Protein AF-A0A376KJ12-F1 (afdb_monomer_lite)

Radius of gyration: 13.34 Å; chains: 1; bounding box: 43×26×29 Å

Structure (mmCIF, N/CA/C/O backbone):
data_AF-A0A376KJ12-F1
#
_entry.id   AF-A0A376KJ12-F1
#
loop_
_atom_site.group_PDB
_atom_site.id
_atom_site.type_symbol
_atom_site.label_atom_id
_atom_site.label_alt_id
_atom_site.label_comp_id
_atom_site.label_asym_id
_atom_site.label_entity_id
_atom_site.label_seq_id
_atom_site.pdbx_PDB_ins_code
_atom_site.Cartn_x
_atom_site.Cartn_y
_atom_site.Cartn_z
_atom_site.occupancy
_atom_site.B_iso_or_equiv
_atom_site.auth_seq_id
_atom_site.auth_comp_id
_atom_site.auth_asym_id
_atom_site.auth_atom_id
_atom_site.pdbx_PDB_model_num
ATOM 1 N N . MET A 1 1 ? -20.817 -9.185 6.768 1.00 53.47 1 MET A N 1
ATOM 2 C CA . MET A 1 1 ? -20.097 -8.482 5.692 1.00 53.47 1 MET A CA 1
ATOM 3 C C . MET A 1 1 ? -18.653 -8.884 5.843 1.00 53.47 1 MET A C 1
ATOM 5 O O . MET A 1 1 ? -18.103 -8.634 6.912 1.00 53.47 1 MET A O 1
ATOM 9 N N . ASP A 1 2 ? -18.091 -9.571 4.854 1.00 60.06 2 ASP A N 1
ATOM 10 C CA . ASP A 1 2 ? -16.653 -9.832 4.849 1.00 60.06 2 ASP A CA 1
ATOM 11 C C . ASP A 1 2 ? -15.914 -8.490 4.750 1.00 60.06 2 ASP A C 1
ATOM 13 O O . ASP A 1 2 ? -16.431 -7.569 4.108 1.00 60.06 2 ASP A O 1
ATOM 17 N N . PRO A 1 3 ? -14.764 -8.317 5.420 1.00 65.12 3 PRO A N 1
ATOM 18 C CA . PRO A 1 3 ? -14.038 -7.062 5.343 1.00 65.12 3 PRO A CA 1
ATOM 19 C C . PRO A 1 3 ? -13.570 -6.844 3.905 1.00 65.12 3 PRO A C 1
ATOM 21 O O . PRO A 1 3 ? -13.124 -7.775 3.237 1.00 65.12 3 PRO A O 1
ATOM 24 N N . VAL A 1 4 ? -13.683 -5.612 3.428 1.00 67.62 4 VAL A N 1
ATOM 25 C CA . VAL A 1 4 ? -13.293 -5.232 2.074 1.00 67.62 4 VAL A CA 1
ATOM 26 C C . VAL A 1 4 ? -12.317 -4.072 2.165 1.00 67.62 4 VAL A C 1
ATOM 28 O O . VAL A 1 4 ? -12.557 -3.123 2.911 1.00 67.62 4 VAL A O 1
ATOM 31 N N . PHE A 1 5 ? -11.231 -4.147 1.403 1.00 74.25 5 PHE A N 1
ATOM 32 C CA . PHE A 1 5 ? -10.210 -3.107 1.346 1.00 74.25 5 PHE A CA 1
ATOM 33 C C . PHE A 1 5 ? -10.325 -2.297 0.055 1.00 74.25 5 PHE A C 1
ATOM 35 O O . PHE A 1 5 ? -10.571 -2.853 -1.019 1.00 74.25 5 PHE A O 1
ATOM 42 N N . SER A 1 6 ? -10.138 -0.982 0.178 1.00 76.31 6 SER A N 1
ATOM 43 C CA . SER A 1 6 ? -10.021 -0.062 -0.955 1.00 76.31 6 SER A CA 1
ATOM 44 C C . SER A 1 6 ? -8.564 0.038 -1.390 1.00 76.31 6 SER A C 1
ATOM 46 O O . SER A 1 6 ? -7.673 0.118 -0.547 1.00 76.31 6 SER A O 1
ATOM 48 N N . ILE A 1 7 ? -8.330 0.098 -2.698 1.00 78.25 7 ILE A N 1
ATOM 49 C CA . ILE A 1 7 ? -7.001 0.334 -3.289 1.00 78.25 7 ILE A CA 1
ATOM 50 C C . ILE A 1 7 ? -6.776 1.796 -3.705 1.00 78.25 7 ILE A C 1
ATOM 52 O O . ILE A 1 7 ? -5.773 2.120 -4.329 1.00 78.25 7 ILE A O 1
ATOM 56 N N . GLY A 1 8 ? -7.721 2.686 -3.391 1.00 73.94 8 GLY A N 1
ATOM 57 C CA . GLY A 1 8 ? -7.573 4.128 -3.620 1.00 73.94 8 GLY A CA 1
ATOM 58 C C . GLY A 1 8 ? -7.775 4.606 -5.058 1.00 73.94 8 GLY A C 1
ATOM 59 O O . GLY A 1 8 ? -7.596 5.788 -5.334 1.00 73.94 8 GLY A O 1
ATOM 60 N N . ILE A 1 9 ? -8.209 3.731 -5.968 1.00 76.56 9 ILE A N 1
ATOM 61 C CA . ILE A 1 9 ? -8.538 4.105 -7.349 1.00 76.56 9 ILE A CA 1
ATOM 62 C C . ILE A 1 9 ? -10.028 4.446 -7.439 1.00 76.56 9 ILE A C 1
ATOM 64 O O . ILE A 1 9 ? -10.881 3.561 -7.489 1.00 76.56 9 ILE A O 1
ATOM 68 N N . SER A 1 10 ? -10.351 5.740 -7.471 1.00 66.12 10 SER A N 1
ATOM 69 C CA . SER A 1 10 ? -11.736 6.234 -7.527 1.00 66.12 10 SER A CA 1
ATOM 70 C C . SER A 1 10 ? -12.429 6.014 -8.877 1.00 66.12 10 SER A C 1
ATOM 72 O O . SER A 1 10 ? -13.654 5.997 -8.932 1.00 66.12 10 SER A O 1
ATOM 74 N N . SER A 1 11 ? -11.662 5.841 -9.959 1.00 65.12 11 SER A N 1
ATOM 75 C CA . SER A 1 11 ? -12.170 5.602 -11.318 1.00 65.12 11 SER A CA 1
ATOM 76 C C . SER A 1 11 ? -12.428 4.128 -11.639 1.00 65.12 11 SER A C 1
ATOM 78 O O . SER A 1 11 ? -12.912 3.817 -12.729 1.00 65.12 11 SER A O 1
ATOM 80 N N . LEU A 1 12 ? -12.096 3.211 -10.726 1.00 66.19 12 LEU A N 1
ATOM 81 C CA . LEU A 1 12 ? -12.353 1.791 -10.920 1.00 66.19 12 LEU A CA 1
ATOM 82 C C . LEU A 1 12 ? -13.842 1.498 -10.700 1.00 66.19 12 LEU A C 1
ATOM 84 O O . LEU A 1 12 ? -14.458 2.047 -9.788 1.00 66.19 12 LEU A O 1
ATOM 88 N N . TRP A 1 13 ? -14.410 0.602 -11.512 1.00 59.81 13 TRP A N 1
ATOM 89 C CA . TRP A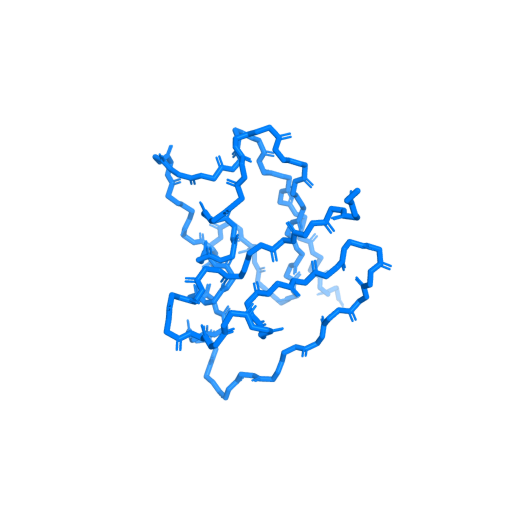 1 13 ? -15.769 0.102 -11.294 1.00 59.81 13 TRP A CA 1
ATOM 90 C C . TRP A 1 13 ? -15.915 -0.443 -9.868 1.00 59.81 13 TRP A C 1
ATOM 92 O O . TRP A 1 13 ? -14.993 -1.078 -9.346 1.00 59.81 13 TRP A O 1
ATOM 102 N N . ASP A 1 14 ? -17.084 -0.230 -9.254 1.00 61.00 14 ASP A N 1
ATOM 103 C CA . ASP A 1 14 ? -17.344 -0.611 -7.860 1.00 61.00 14 ASP A CA 1
ATOM 104 C C . ASP A 1 14 ? -17.114 -2.106 -7.577 1.00 61.00 14 ASP A C 1
ATOM 106 O O . ASP A 1 14 ? -16.849 -2.496 -6.448 1.00 61.00 14 ASP A O 1
ATOM 110 N N . GLU A 1 15 ? -17.141 -2.960 -8.591 1.00 58.16 15 GLU A N 1
ATOM 111 C CA . GLU A 1 15 ? -16.881 -4.397 -8.460 1.00 58.16 15 GLU A CA 1
ATOM 112 C C . GLU A 1 15 ? -15.383 -4.736 -8.391 1.00 58.16 15 GLU A C 1
ATOM 114 O O . GLU A 1 15 ? -15.003 -5.752 -7.8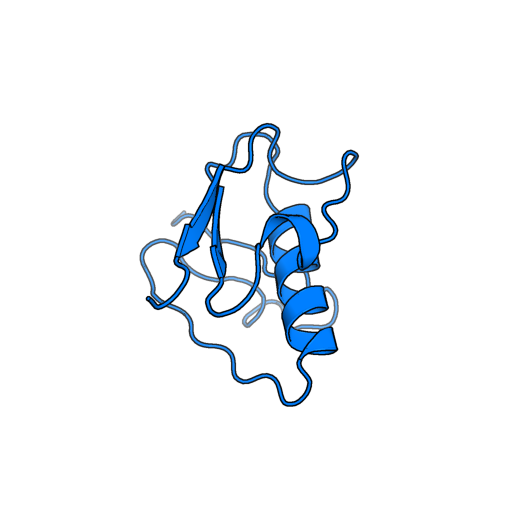19 1.00 58.16 15 GLU A O 1
ATOM 119 N N . LEU A 1 16 ? -14.518 -3.874 -8.935 1.00 62.91 16 LEU A N 1
ATOM 120 C CA . LEU A 1 16 ? -13.066 -4.075 -8.982 1.00 62.91 16 LEU A CA 1
ATOM 121 C C . LEU A 1 16 ? -12.325 -3.332 -7.862 1.00 62.91 16 LEU A C 1
ATOM 123 O O . LEU A 1 16 ? -11.186 -3.670 -7.549 1.00 62.91 16 LEU A O 1
ATOM 127 N N . ARG A 1 17 ? -12.943 -2.306 -7.264 1.00 61.03 17 ARG A N 1
ATOM 128 C CA . ARG A 1 17 ? -12.334 -1.492 -6.190 1.00 61.03 17 ARG A CA 1
ATOM 129 C C . ARG A 1 17 ? -12.310 -2.185 -4.825 1.00 61.03 17 ARG A C 1
ATOM 131 O O . ARG A 1 17 ? -11.706 -1.667 -3.889 1.00 61.03 17 ARG A O 1
ATOM 138 N N . HIS A 1 18 ? -13.035 -3.293 -4.704 1.00 66.44 18 HIS A N 1
A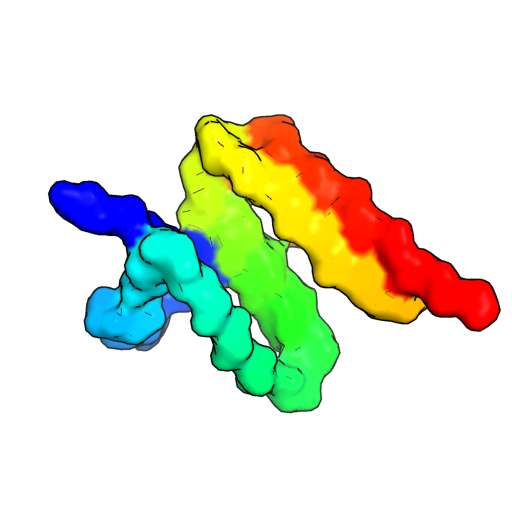TOM 139 C CA . HIS A 1 18 ? -13.345 -3.962 -3.452 1.00 66.44 18 HIS A CA 1
ATOM 140 C C . HIS A 1 18 ? -12.593 -5.289 -3.368 1.00 66.44 18 HIS A C 1
ATOM 142 O O . HIS A 1 18 ? -12.981 -6.280 -3.981 1.00 66.44 18 HIS A O 1
ATOM 148 N N . MET A 1 19 ? -11.517 -5.308 -2.583 1.00 72.00 19 MET A N 1
ATOM 149 C CA . MET A 1 19 ? -10.735 -6.517 -2.339 1.00 72.00 19 MET A CA 1
ATOM 150 C C . MET A 1 19 ? -11.238 -7.247 -1.092 1.00 72.00 19 MET A C 1
ATOM 152 O O . MET A 1 19 ? -11.015 -6.735 0.010 1.00 72.00 19 MET A O 1
ATOM 156 N N . PRO A 1 20 ? -11.900 -8.419 -1.202 1.00 71.88 20 PRO A N 1
ATOM 157 C CA . PRO A 1 20 ? -12.218 -9.236 -0.039 1.00 71.88 20 PRO A CA 1
ATOM 158 C C . PRO A 1 20 ? -10.978 -9.561 0.799 1.00 71.88 20 PRO A C 1
ATOM 160 O O . PRO A 1 20 ? -9.921 -9.956 0.293 1.00 71.88 20 PRO A O 1
ATOM 163 N N . ALA A 1 21 ? -11.134 -9.395 2.108 1.00 72.19 21 ALA A N 1
ATOM 164 C CA . ALA A 1 21 ? -10.125 -9.710 3.099 1.00 72.19 21 ALA A CA 1
ATOM 165 C C . ALA A 1 21 ? -9.801 -11.207 3.128 1.00 72.19 21 ALA A C 1
ATOM 167 O O . ALA A 1 21 ? -10.666 -12.056 2.928 1.00 72.19 21 ALA A O 1
ATOM 168 N N . GLY A 1 22 ? -8.537 -11.526 3.415 1.00 75.50 22 GLY A N 1
ATOM 169 C CA . GLY A 1 22 ? -8.035 -12.904 3.454 1.00 75.50 22 GLY A CA 1
ATOM 170 C C . GLY A 1 22 ? -7.550 -13.445 2.104 1.00 75.50 22 GLY A C 1
ATOM 171 O O . GLY A 1 22 ? -7.001 -14.543 2.065 1.00 75.50 22 GLY A O 1
ATOM 172 N N . GLY A 1 23 ? -7.707 -12.684 1.015 1.00 79.12 23 GLY A N 1
ATOM 173 C CA . GLY A 1 23 ? -7.145 -12.998 -0.300 1.00 79.12 23 GLY A CA 1
ATOM 174 C C . GLY A 1 23 ? -5.743 -12.421 -0.521 1.00 79.12 23 GLY A C 1
ATOM 175 O O . GLY A 1 23 ? -5.349 -11.441 0.110 1.00 79.12 23 GLY A O 1
ATOM 176 N N . VAL A 1 24 ? -5.000 -13.017 -1.458 1.00 83.00 24 VAL A N 1
ATOM 177 C CA . VAL A 1 24 ? -3.760 -12.444 -2.004 1.00 83.00 24 VAL A CA 1
ATOM 178 C C . VAL A 1 24 ? -4.079 -11.818 -3.352 1.00 83.00 24 VAL A C 1
ATOM 180 O O . VAL A 1 24 ? -4.690 -12.458 -4.206 1.00 83.00 24 VAL A O 1
ATOM 183 N N . TRP A 1 25 ? -3.631 -10.582 -3.543 1.00 83.81 25 TRP A N 1
ATOM 184 C CA . TRP A 1 25 ? -3.868 -9.809 -4.754 1.00 83.81 25 TRP A CA 1
ATOM 185 C C . TRP A 1 25 ? -2.542 -9.470 -5.412 1.00 83.81 25 TRP A C 1
ATOM 187 O O . TRP A 1 25 ? -1.596 -9.061 -4.739 1.00 83.81 25 TRP A O 1
ATOM 197 N N . TRP A 1 26 ? -2.474 -9.655 -6.728 1.00 86.00 26 TRP A N 1
ATOM 198 C CA . TRP A 1 26 ? -1.296 -9.337 -7.523 1.00 86.00 26 TRP A CA 1
ATOM 199 C C . TRP A 1 26 ? -1.629 -8.240 -8.525 1.00 86.00 26 TRP A C 1
ATOM 201 O O . TRP A 1 26 ? -2.580 -8.367 -9.296 1.00 86.00 26 TRP A O 1
ATOM 211 N N . PHE A 1 27 ? -0.808 -7.196 -8.544 1.00 86.38 27 PHE A N 1
ATOM 212 C CA . PHE A 1 27 ? -0.880 -6.123 -9.524 1.00 86.38 27 PHE A CA 1
ATOM 213 C C . PHE A 1 27 ? 0.368 -6.137 -10.387 1.00 86.38 27 PHE A C 1
ATOM 215 O O . PHE A 1 27 ? 1.483 -6.210 -9.873 1.00 86.38 27 PHE A O 1
ATOM 222 N N . ASN A 1 28 ? 0.174 -6.038 -11.698 1.00 89.06 28 ASN A N 1
ATOM 223 C CA . ASN A 1 28 ? 1.256 -5.724 -12.613 1.00 89.06 28 ASN A CA 1
ATOM 224 C C . ASN A 1 28 ? 1.159 -4.245 -12.982 1.00 89.06 28 ASN A C 1
ATOM 226 O O . ASN A 1 28 ? 0.088 -3.785 -13.376 1.00 89.06 28 ASN A O 1
ATOM 230 N N . VAL A 1 29 ? 2.257 -3.515 -12.821 1.00 88.50 29 VAL A N 1
ATOM 231 C CA . VAL A 1 29 ? 2.330 -2.080 -13.092 1.00 88.50 29 VAL A CA 1
ATOM 232 C C . VAL A 1 29 ? 3.584 -1.822 -13.911 1.00 88.50 29 VAL A C 1
ATOM 234 O O . VAL A 1 29 ? 4.680 -2.207 -13.507 1.00 88.50 29 VAL A O 1
ATOM 237 N N . ASP A 1 30 ? 3.417 -1.169 -15.058 1.00 89.94 30 ASP A N 1
ATOM 238 C CA . ASP A 1 30 ? 4.477 -1.062 -16.064 1.00 89.94 30 ASP A CA 1
ATOM 239 C C . ASP A 1 30 ? 5.627 -0.139 -15.637 1.00 89.94 30 ASP A C 1
ATOM 241 O O . ASP A 1 30 ? 6.775 -0.341 -16.036 1.00 89.94 30 ASP A O 1
ATOM 245 N N . ARG A 1 31 ? 5.339 0.889 -14.829 1.00 90.62 31 ARG A N 1
ATOM 246 C CA . ARG A 1 31 ? 6.321 1.897 -14.406 1.00 90.62 31 ARG A CA 1
ATOM 247 C C . ARG A 1 31 ? 6.505 1.853 -12.896 1.00 90.62 31 ARG A C 1
ATOM 249 O O . ARG A 1 31 ? 5.542 1.802 -12.136 1.00 90.62 31 ARG A O 1
ATOM 256 N N . HIS A 1 32 ? 7.759 1.932 -12.458 1.00 87.38 32 HIS A N 1
ATOM 257 C CA . HIS A 1 32 ? 8.105 1.886 -11.036 1.00 87.38 32 HIS A CA 1
ATOM 258 C C . HIS A 1 32 ? 7.434 3.010 -10.228 1.00 87.38 32 HIS A C 1
ATOM 260 O O . HIS A 1 32 ? 6.904 2.761 -9.151 1.00 87.38 32 HIS A O 1
ATOM 266 N N . GLU A 1 33 ? 7.390 4.228 -10.772 1.00 88.50 33 GLU A N 1
ATOM 267 C CA . GLU A 1 33 ? 6.724 5.370 -10.130 1.00 88.50 33 GLU A CA 1
ATOM 268 C C . GLU A 1 33 ? 5.208 5.178 -9.978 1.00 88.50 33 GLU A C 1
ATOM 270 O O . GLU A 1 33 ? 4.630 5.591 -8.971 1.00 88.50 33 GLU A O 1
ATOM 275 N N . ASP A 1 34 ? 4.571 4.489 -10.927 1.00 88.50 34 ASP A N 1
ATOM 276 C CA . ASP A 1 34 ? 3.139 4.199 -10.874 1.00 88.50 34 ASP A CA 1
ATOM 277 C C . ASP A 1 34 ? 2.859 3.125 -9.812 1.00 88.50 34 ASP A C 1
ATOM 279 O O . ASP A 1 34 ? 1.872 3.216 -9.084 1.00 88.50 34 ASP A O 1
ATOM 283 N N . ALA A 1 35 ? 3.766 2.154 -9.645 1.00 88.69 35 ALA A N 1
ATOM 284 C CA . ALA A 1 35 ? 3.6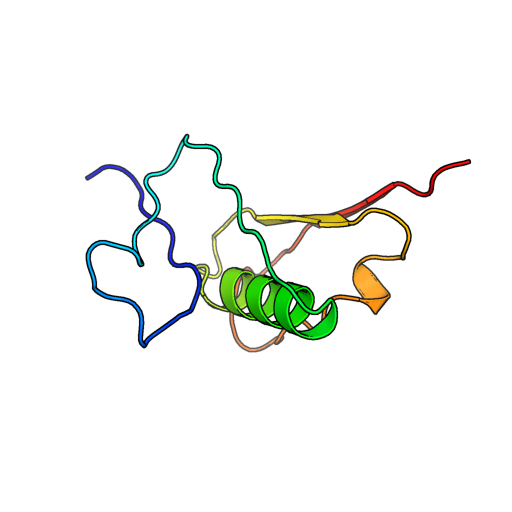80 1.153 -8.581 1.00 88.69 35 ALA A CA 1
ATOM 285 C C . ALA A 1 35 ? 3.810 1.790 -7.186 1.00 88.69 35 ALA A C 1
ATOM 287 O O . ALA A 1 35 ? 3.063 1.440 -6.271 1.00 88.69 35 ALA A O 1
ATOM 288 N N . ILE A 1 36 ? 4.721 2.758 -7.032 1.00 88.62 36 ILE A N 1
ATOM 289 C CA . ILE A 1 36 ? 4.866 3.535 -5.793 1.00 88.62 36 ILE A CA 1
ATOM 290 C C . ILE A 1 36 ? 3.603 4.358 -5.531 1.00 88.62 36 ILE A C 1
ATOM 292 O O . ILE A 1 36 ? 3.086 4.357 -4.415 1.00 88.62 36 ILE A O 1
ATOM 296 N N . SER A 1 37 ? 3.087 5.034 -6.558 1.00 88.19 37 SER A N 1
ATOM 297 C CA . SER A 1 37 ? 1.886 5.868 -6.451 1.00 88.19 37 SER A CA 1
ATOM 298 C C . SER A 1 37 ? 0.665 5.041 -6.048 1.00 88.19 37 SER A C 1
ATOM 300 O O . SER A 1 37 ? -0.065 5.431 -5.138 1.00 88.19 37 SER A O 1
ATOM 302 N N . LEU A 1 38 ? 0.492 3.862 -6.652 1.00 87.94 38 LEU A N 1
ATOM 303 C CA . LEU A 1 38 ? -0.562 2.913 -6.301 1.00 87.94 38 LEU A CA 1
ATOM 304 C C . LEU A 1 38 ? -0.443 2.440 -4.848 1.00 87.94 38 LEU A C 1
ATOM 306 O O . LEU A 1 38 ? -1.439 2.394 -4.128 1.00 87.94 38 LEU A O 1
ATOM 310 N N . ALA A 1 39 ? 0.768 2.112 -4.397 1.00 88.31 39 ALA A N 1
ATOM 311 C CA . ALA A 1 39 ? 1.003 1.698 -3.020 1.00 88.31 39 ALA A CA 1
ATOM 312 C C . ALA A 1 39 ? 0.691 2.825 -2.021 1.00 88.31 39 ALA A C 1
ATOM 314 O O . ALA A 1 39 ? -0.041 2.587 -1.062 1.00 88.31 39 ALA A O 1
ATOM 315 N N . ASN A 1 40 ? 1.162 4.055 -2.266 1.00 88.12 40 ASN A N 1
ATOM 316 C CA . ASN A 1 40 ? 0.862 5.213 -1.415 1.00 88.12 40 ASN A CA 1
ATOM 317 C C . ASN A 1 40 ? -0.651 5.481 -1.345 1.00 88.12 40 ASN A C 1
ATOM 319 O O . ASN A 1 40 ? -1.193 5.640 -0.255 1.00 88.12 40 ASN A O 1
ATOM 323 N N . GLN A 1 41 ? -1.352 5.458 -2.486 1.00 86.94 41 GLN A N 1
ATOM 324 C CA . GLN A 1 41 ? -2.810 5.633 -2.537 1.00 86.94 41 GLN A CA 1
ATOM 325 C C . GLN A 1 41 ? -3.555 4.522 -1.796 1.00 86.94 41 GLN A C 1
ATOM 327 O O . GLN A 1 41 ? -4.519 4.792 -1.077 1.00 86.94 41 GLN A O 1
ATOM 332 N N . THR A 1 42 ? -3.094 3.279 -1.943 1.00 87.88 42 THR A N 1
ATOM 333 C CA . THR A 1 42 ? -3.661 2.130 -1.233 1.00 87.88 42 THR A CA 1
ATOM 334 C C . THR A 1 42 ? -3.520 2.323 0.271 1.00 87.88 42 THR A C 1
ATOM 336 O O . THR A 1 42 ? -4.496 2.146 0.990 1.00 87.88 42 THR A O 1
ATOM 339 N N . ILE A 1 43 ? -2.344 2.734 0.754 1.00 88.44 43 ILE A N 1
ATOM 340 C CA . ILE A 1 43 ? -2.093 2.970 2.181 1.00 88.44 43 ILE A CA 1
ATOM 341 C C . ILE A 1 43 ? -2.939 4.137 2.707 1.00 88.44 43 ILE A C 1
ATOM 343 O O . ILE A 1 43 ? -3.624 3.972 3.713 1.00 88.44 43 ILE A O 1
ATOM 347 N N . ALA A 1 44 ? -2.960 5.273 2.006 1.00 86.62 44 ALA A N 1
ATOM 348 C CA . ALA A 1 44 ? -3.737 6.456 2.392 1.00 86.62 44 ALA A CA 1
ATOM 349 C C . ALA A 1 44 ? -5.254 6.198 2.424 1.00 86.62 44 ALA A C 1
ATOM 351 O O . ALA A 1 44 ? -5.987 6.843 3.164 1.00 86.62 44 ALA A O 1
ATOM 352 N N . SER A 1 45 ? -5.732 5.225 1.643 1.00 86.06 45 SER A N 1
ATOM 353 C CA . SER A 1 45 ? -7.149 4.842 1.595 1.00 86.06 45 SER A CA 1
ATOM 354 C C . SER A 1 45 ? -7.580 3.895 2.718 1.00 86.06 45 SER A C 1
ATOM 356 O O . SER A 1 45 ? -8.749 3.504 2.762 1.00 86.06 45 SER A O 1
ATOM 358 N N . GLN A 1 46 ? -6.662 3.476 3.593 1.00 85.75 46 GLN A N 1
ATOM 359 C CA . GLN A 1 46 ? -7.000 2.644 4.746 1.00 85.75 46 GLN A CA 1
ATOM 360 C C . GLN A 1 46 ? -7.479 3.495 5.922 1.00 85.75 46 GLN A C 1
ATOM 362 O O . GLN A 1 46 ? -7.105 4.654 6.071 1.00 85.75 46 GLN A O 1
ATOM 367 N N . ALA A 1 47 ? -8.295 2.901 6.792 1.00 85.25 47 ALA A N 1
ATOM 368 C CA . ALA A 1 47 ? -8.714 3.558 8.025 1.00 85.25 47 ALA A CA 1
ATOM 369 C C . ALA A 1 47 ? -7.521 3.811 8.964 1.00 85.25 47 ALA A C 1
ATOM 371 O O . ALA A 1 47 ? -6.588 3.009 9.015 1.00 85.25 47 ALA A O 1
ATOM 372 N N . GLU A 1 48 ? -7.613 4.855 9.790 1.00 85.38 48 GLU A N 1
ATOM 373 C CA . GLU A 1 48 ? -6.613 5.196 10.818 1.00 85.38 48 GLU A CA 1
ATOM 374 C C . GLU A 1 48 ? -6.274 4.020 11.749 1.00 85.38 48 GLU A C 1
ATOM 376 O O . GLU A 1 48 ? -5.128 3.836 12.154 1.00 85.38 48 GLU A O 1
ATOM 381 N N . THR A 1 49 ? -7.263 3.171 12.039 1.00 85.25 49 THR A N 1
ATOM 382 C CA . THR A 1 49 ? -7.143 1.998 12.918 1.00 85.25 49 THR A CA 1
ATOM 383 C C . THR A 1 49 ? -6.662 0.726 12.208 1.00 85.25 49 THR A C 1
ATOM 385 O O . THR A 1 49 ? -6.545 -0.333 12.837 1.00 85.25 49 THR A O 1
ATOM 388 N N . ALA A 1 50 ? -6.402 0.784 10.899 1.00 84.94 50 ALA A N 1
ATOM 389 C CA . ALA A 1 50 ? -5.952 -0.369 10.133 1.00 84.94 50 ALA A CA 1
ATOM 390 C C . ALA A 1 50 ? -4.512 -0.760 10.505 1.00 84.94 50 ALA A C 1
ATOM 392 O O . ALA A 1 50 ? -3.646 0.077 10.732 1.00 84.94 50 ALA A O 1
ATOM 393 N N . HIS A 1 51 ? -4.232 -2.062 10.530 1.00 85.69 51 HIS A N 1
ATOM 394 C CA . HIS A 1 51 ? -2.882 -2.568 10.772 1.00 85.69 51 HIS A CA 1
ATOM 395 C C . HIS A 1 51 ? -2.213 -2.865 9.432 1.00 85.69 51 HIS A C 1
ATOM 397 O O . HIS A 1 51 ? -2.475 -3.902 8.823 1.00 85.69 51 HIS A O 1
ATOM 403 N N . VAL A 1 52 ? -1.355 -1.952 8.974 1.00 85.56 52 VAL A N 1
ATOM 404 C CA . VAL A 1 52 ? -0.693 -2.047 7.667 1.00 85.56 52 VAL A CA 1
ATOM 405 C C . VAL A 1 52 ? 0.804 -2.290 7.837 1.00 85.56 52 VAL A C 1
ATOM 407 O O . VAL A 1 52 ? 1.482 -1.634 8.634 1.00 85.56 52 VAL A O 1
ATOM 410 N N . ALA A 1 53 ? 1.323 -3.236 7.057 1.00 86.19 53 ALA A N 1
ATOM 411 C CA . ALA A 1 53 ? 2.749 -3.479 6.906 1.00 86.19 53 ALA A CA 1
ATOM 412 C C . ALA A 1 53 ? 3.136 -3.330 5.437 1.00 86.19 53 ALA A C 1
ATOM 414 O O . ALA A 1 53 ? 2.462 -3.865 4.557 1.00 86.19 53 ALA A O 1
ATOM 415 N N . VAL A 1 54 ? 4.235 -2.623 5.187 1.00 85.06 54 VAL A N 1
ATOM 416 C CA . VAL A 1 54 ? 4.763 -2.408 3.838 1.00 85.06 54 VAL A CA 1
ATOM 417 C C . VAL A 1 54 ? 6.114 -3.092 3.726 1.00 85.06 54 VAL A C 1
ATOM 419 O O . VAL A 1 54 ? 6.979 -2.916 4.588 1.00 85.06 54 VAL A O 1
ATOM 422 N N . ILE A 1 55 ? 6.277 -3.881 2.664 1.00 84.69 55 ILE A N 1
ATOM 423 C CA . ILE A 1 55 ? 7.498 -4.624 2.366 1.00 84.69 55 ILE A CA 1
ATOM 424 C C . ILE A 1 55 ? 7.957 -4.213 0.970 1.00 84.69 55 ILE A C 1
ATOM 426 O O . ILE A 1 55 ? 7.238 -4.427 -0.004 1.00 84.69 55 ILE A O 1
ATOM 430 N N . SER A 1 56 ? 9.157 -3.645 0.870 1.00 82.62 56 SER A N 1
ATOM 431 C CA . SER A 1 56 ? 9.850 -3.439 -0.404 1.00 82.62 56 SER A CA 1
ATOM 432 C C . SER A 1 56 ? 11.051 -4.373 -0.506 1.00 82.62 56 SER A C 1
ATOM 434 O O . SER A 1 56 ? 11.634 -4.803 0.495 1.00 82.62 56 SER A O 1
ATOM 436 N N . MET A 1 57 ? 11.434 -4.673 -1.742 1.00 78.81 57 MET A N 1
ATOM 437 C CA . MET A 1 57 ? 12.746 -5.228 -2.050 1.00 78.81 57 MET A CA 1
ATOM 438 C C . MET A 1 57 ? 13.616 -4.137 -2.676 1.00 78.81 57 MET A C 1
ATOM 440 O O . MET A 1 57 ? 13.096 -3.199 -3.277 1.00 78.81 57 MET A O 1
ATOM 444 N N . ASP A 1 58 ? 14.933 -4.298 -2.548 1.00 69.06 58 ASP A N 1
ATOM 445 C CA . ASP A 1 58 ? 15.988 -3.504 -3.204 1.00 69.06 58 ASP A CA 1
ATOM 446 C C . ASP A 1 58 ? 16.303 -2.140 -2.564 1.00 69.06 58 ASP A C 1
ATOM 448 O O . ASP A 1 58 ? 17.464 -1.842 -2.295 1.00 69.06 58 ASP A O 1
ATOM 452 N N . SER A 1 59 ? 15.295 -1.332 -2.229 1.00 74.75 59 SER A N 1
ATOM 453 C CA . SER A 1 59 ? 15.498 -0.010 -1.612 1.00 74.75 59 SER A CA 1
ATOM 454 C C . SER A 1 59 ? 14.787 0.142 -0.271 1.00 74.75 59 SER A C 1
ATOM 456 O O . SER A 1 59 ? 13.764 -0.501 -0.022 1.00 74.75 59 SER A O 1
ATOM 458 N N . ASP A 1 60 ? 15.343 1.003 0.587 1.00 80.44 60 ASP A N 1
ATOM 459 C CA . ASP A 1 60 ? 14.752 1.370 1.876 1.00 80.44 60 ASP A CA 1
ATOM 460 C C . ASP A 1 60 ? 13.323 1.903 1.645 1.00 80.44 60 ASP A C 1
ATOM 462 O O . ASP A 1 60 ? 13.163 2.942 0.996 1.00 80.44 60 ASP A O 1
ATOM 466 N N . PRO A 1 61 ? 12.278 1.218 2.142 1.00 79.38 61 PRO A N 1
ATOM 467 C CA . PRO A 1 61 ? 10.899 1.590 1.895 1.00 79.38 61 PRO A CA 1
ATOM 468 C C . PRO A 1 61 ? 10.575 2.981 2.445 1.00 79.38 61 PRO A C 1
ATOM 470 O O . PRO A 1 61 ? 9.757 3.675 1.851 1.00 79.38 61 PRO A O 1
ATOM 473 N N . ALA A 1 62 ? 11.267 3.441 3.495 1.00 79.69 62 ALA A N 1
ATOM 474 C CA . ALA A 1 62 ? 11.103 4.801 4.012 1.00 79.69 62 ALA A CA 1
ATOM 475 C C . ALA A 1 62 ? 11.591 5.888 3.033 1.00 79.69 62 ALA A C 1
ATOM 477 O O . ALA A 1 62 ? 11.247 7.055 3.189 1.00 79.69 62 ALA A O 1
ATOM 478 N N . LYS A 1 6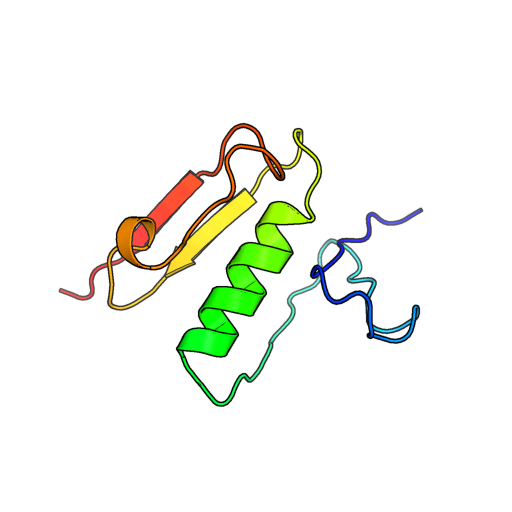3 ? 12.394 5.520 2.026 1.00 80.69 63 LYS A N 1
ATOM 479 C CA . LYS A 1 63 ? 12.858 6.419 0.955 1.00 80.69 63 LYS A CA 1
ATOM 480 C C . LYS A 1 63 ? 12.045 6.289 -0.331 1.00 80.69 63 LYS A C 1
ATOM 482 O O . LYS A 1 63 ? 12.149 7.153 -1.195 1.00 80.69 63 LYS A O 1
ATOM 487 N N . ILE A 1 64 ? 11.288 5.202 -0.472 1.00 82.94 64 ILE A N 1
ATOM 488 C CA . ILE A 1 64 ? 10.464 4.920 -1.651 1.00 82.94 64 ILE A CA 1
ATOM 489 C C . ILE A 1 64 ? 9.054 5.478 -1.464 1.00 82.94 64 ILE A C 1
ATOM 491 O O . ILE A 1 64 ? 8.525 6.141 -2.353 1.00 82.94 64 ILE A O 1
ATOM 495 N N . PHE A 1 65 ? 8.436 5.179 -0.320 1.00 83.56 65 PHE A N 1
ATOM 496 C CA . PHE A 1 65 ? 7.051 5.539 -0.056 1.00 83.56 65 PHE A CA 1
ATOM 497 C C . PHE A 1 65 ? 6.961 6.962 0.487 1.00 83.56 65 PHE A C 1
ATOM 499 O O . PHE A 1 65 ? 7.736 7.369 1.349 1.00 83.56 65 PHE A O 1
ATOM 506 N N . GLN A 1 66 ? 5.993 7.710 -0.034 1.00 81.88 66 GLN A N 1
ATOM 507 C CA . GLN A 1 66 ? 5.671 9.067 0.394 1.00 81.88 66 GLN A CA 1
ATOM 508 C C . GLN A 1 66 ? 4.285 8.993 1.011 1.00 81.88 66 GLN A C 1
ATOM 510 O O . GLN A 1 66 ? 3.274 9.017 0.310 1.00 81.88 66 GLN A O 1
ATOM 515 N N . LEU A 1 67 ? 4.271 8.775 2.320 1.00 77.81 67 LEU A N 1
ATOM 516 C CA . LEU A 1 67 ? 3.049 8.612 3.088 1.00 77.81 67 LEU A CA 1
ATOM 517 C C . LEU A 1 67 ? 2.505 9.996 3.439 1.00 77.81 67 LEU A C 1
ATOM 519 O O . LEU A 1 67 ? 3.267 10.888 3.808 1.00 77.81 67 LEU A O 1
ATOM 523 N N . ASP A 1 68 ? 1.200 10.172 3.272 1.00 71.88 68 ASP A N 1
ATOM 524 C CA . ASP A 1 68 ? 0.505 11.391 3.668 1.00 71.88 68 ASP A CA 1
ATOM 525 C C . ASP A 1 68 ? 0.173 11.306 5.163 1.00 71.88 68 ASP A C 1
ATOM 527 O O . ASP A 1 68 ? -0.611 10.457 5.572 1.00 71.88 68 ASP A O 1
ATOM 531 N N . ASP A 1 69 ? 0.750 12.186 5.983 1.00 69.50 69 ASP A N 1
ATOM 532 C CA . ASP A 1 69 ? 0.495 12.209 7.432 1.00 69.50 69 ASP A CA 1
ATOM 533 C C . ASP A 1 69 ? -0.959 12.588 7.781 1.00 69.50 69 ASP A C 1
ATOM 535 O O . ASP A 1 69 ? -1.380 12.452 8.930 1.00 69.50 69 ASP A O 1
ATOM 539 N N . SER A 1 70 ? -1.732 13.093 6.812 1.00 74.38 70 SER A N 1
ATOM 540 C CA . SER A 1 70 ? -3.122 13.507 7.002 1.00 74.38 70 SER A CA 1
ATOM 541 C C . SER A 1 70 ? -4.151 12.417 6.694 1.00 74.38 70 SER A C 1
ATOM 543 O O . SER A 1 70 ? -5.320 12.610 7.030 1.00 74.38 70 SER A O 1
ATOM 545 N N . GLN A 1 71 ? -3.761 11.304 6.057 1.00 78.69 71 GLN A N 1
ATOM 546 C CA . GLN A 1 71 ? -4.660 10.225 5.624 1.00 78.69 71 GLN A CA 1
ATOM 547 C C . GLN A 1 71 ? -3.987 8.847 5.742 1.00 78.69 71 GLN A C 1
ATOM 549 O O . GLN A 1 71 ? -2.843 8.663 5.338 1.00 78.69 71 GLN A O 1
ATOM 554 N N . GLY A 1 72 ? -4.726 7.837 6.202 1.00 80.12 72 GLY A N 1
ATOM 555 C CA . GLY A 1 72 ? -4.225 6.467 6.334 1.00 80.12 72 GLY A CA 1
ATOM 556 C C . GLY A 1 72 ? -3.985 6.038 7.789 1.00 80.12 72 GLY A C 1
ATOM 557 O O . GLY A 1 72 ? -4.426 6.711 8.718 1.00 80.12 72 GLY A O 1
ATOM 558 N N . PRO A 1 73 ? -3.330 4.886 8.015 1.00 81.62 73 PRO A N 1
ATOM 559 C CA . PRO A 1 73 ? -3.150 4.309 9.347 1.00 81.62 73 PRO A CA 1
ATOM 560 C C . PRO A 1 73 ? -2.248 5.143 10.267 1.00 81.62 73 PRO A C 1
ATOM 562 O O . PRO A 1 73 ? -1.151 5.519 9.862 1.00 81.62 73 PRO A O 1
ATOM 565 N N . GLU A 1 74 ? -2.620 5.302 11.546 1.00 76.81 74 GLU A N 1
ATOM 566 C CA . GLU A 1 74 ? -1.821 6.049 12.545 1.00 76.81 74 GLU A CA 1
ATOM 567 C C . GLU A 1 74 ? -0.406 5.479 12.742 1.00 76.81 74 GLU A C 1
ATOM 569 O O . GLU A 1 74 ? 0.522 6.180 13.150 1.00 76.81 74 GLU A O 1
ATOM 574 N N . LYS A 1 75 ? -0.235 4.170 12.521 1.00 69.38 75 LYS A N 1
ATOM 575 C CA . LYS A 1 75 ? 1.044 3.471 12.680 1.00 69.38 75 LYS A CA 1
ATOM 576 C C . LYS A 1 75 ? 1.254 2.492 11.540 1.00 69.38 75 LYS A C 1
ATOM 578 O O . LYS A 1 75 ? 0.704 1.392 11.543 1.00 69.38 75 LYS A O 1
ATOM 583 N N . ILE A 1 76 ? 2.119 2.862 10.604 1.00 73.25 76 ILE A N 1
ATOM 584 C CA . ILE A 1 76 ? 2.553 1.974 9.525 1.00 73.25 76 ILE A CA 1
ATOM 585 C C . ILE A 1 76 ? 3.861 1.302 9.934 1.00 73.25 76 ILE 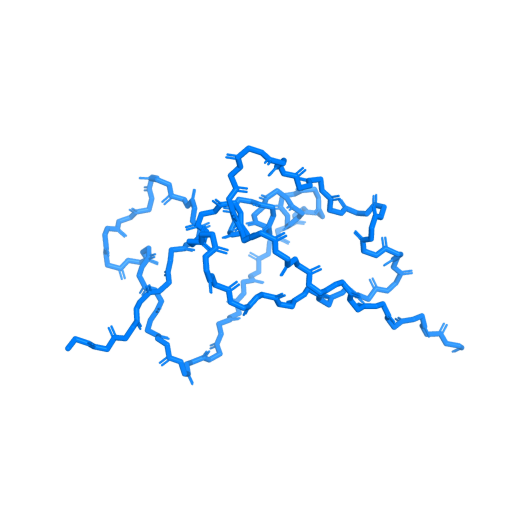A C 1
ATOM 587 O O . ILE A 1 76 ? 4.855 1.962 10.241 1.00 73.25 76 ILE A O 1
ATOM 591 N N . LYS A 1 77 ? 3.878 -0.036 9.930 1.00 71.50 77 LYS A N 1
ATOM 592 C CA . LYS A 1 77 ? 5.108 -0.796 10.168 1.00 71.50 77 LYS A CA 1
ATOM 593 C C . LYS A 1 77 ? 5.845 -0.991 8.846 1.00 71.50 77 LYS A C 1
ATOM 595 O O . LYS A 1 77 ? 5.440 -1.794 8.008 1.00 71.50 77 LYS A O 1
ATOM 600 N N . ILE A 1 78 ? 6.946 -0.269 8.679 1.00 66.69 78 ILE A N 1
ATOM 601 C CA . ILE A 1 78 ? 7.811 -0.371 7.504 1.00 66.69 78 ILE A CA 1
ATOM 602 C C . ILE A 1 78 ? 8.857 -1.468 7.743 1.00 66.69 78 ILE A C 1
ATOM 604 O O . ILE A 1 78 ? 9.573 -1.435 8.744 1.00 66.69 78 ILE A O 1
ATOM 608 N N . ILE A 1 79 ? 8.934 -2.456 6.846 1.00 64.88 79 ILE A N 1
ATOM 609 C CA . ILE A 1 79 ? 9.912 -3.550 6.919 1.00 64.88 79 ILE A CA 1
ATOM 610 C C . ILE A 1 79 ? 10.747 -3.554 5.639 1.00 64.88 79 ILE A C 1
ATOM 612 O O . ILE A 1 79 ? 10.214 -3.682 4.539 1.00 64.88 79 ILE A O 1
ATOM 616 N N . PHE A 1 80 ? 12.067 -3.454 5.792 1.00 57.88 80 PHE A N 1
ATOM 617 C CA . PHE A 1 80 ? 13.025 -3.525 4.691 1.00 57.88 80 PHE A CA 1
ATOM 618 C C . PHE A 1 80 ? 13.785 -4.849 4.712 1.00 57.88 80 PHE A C 1
ATOM 620 O O . PHE A 1 80 ? 14.273 -5.264 5.764 1.00 57.88 80 PHE A O 1
ATOM 627 N N . ASN A 1 81 ? 13.931 -5.484 3.548 1.00 54.94 81 ASN A N 1
ATOM 628 C CA . ASN A 1 81 ? 14.841 -6.609 3.361 1.00 54.94 81 ASN A CA 1
ATOM 629 C C . ASN A 1 81 ? 15.873 -6.255 2.281 1.00 54.94 81 ASN A C 1
ATOM 631 O O . ASN A 1 81 ? 15.589 -6.339 1.083 1.00 54.94 81 ASN A O 1
ATOM 635 N N . ALA A 1 82 ? 17.063 -5.838 2.717 1.00 55.72 82 ALA A N 1
ATOM 636 C CA . ALA A 1 82 ? 18.211 -5.680 1.837 1.00 55.72 82 ALA A CA 1
ATOM 637 C C . ALA A 1 82 ? 18.734 -7.071 1.467 1.00 55.72 82 ALA A C 1
ATOM 639 O O . ALA A 1 82 ? 19.127 -7.838 2.348 1.00 55.72 82 ALA A O 1
ATOM 640 N N . LYS A 1 83 ? 18.763 -7.404 0.173 1.00 56.06 83 LYS A N 1
ATOM 641 C CA . LYS A 1 83 ? 19.524 -8.572 -0.279 1.00 56.06 83 LYS A CA 1
ATOM 642 C C . LYS A 1 83 ? 21.005 -8.326 0.039 1.00 56.06 83 LYS A C 1
ATOM 644 O O . LYS A 1 83 ? 21.573 -7.348 -0.442 1.00 56.06 83 LYS A O 1
ATOM 649 N N . SER A 1 84 ? 21.572 -9.187 0.886 1.00 49.56 84 SER A N 1
ATOM 650 C CA . SER A 1 84 ? 23.017 -9.332 1.104 1.00 49.56 84 SER A CA 1
ATOM 651 C C . SER A 1 84 ? 23.696 -9.971 -0.099 1.00 49.56 84 SER A C 1
ATOM 653 O O . SER A 1 84 ? 23.021 -10.738 -0.822 1.00 49.56 84 SER A O 1
#

Sequence (84 aa):
MDPVFSIGISSLWDELRHMPAGGVWWFNVDRHEDAISLANQTIASQAETAHVAVISMDSDPAKIFQLDDSQGPEKIKIIFNAKS

Foldseek 3Di:
DFDWAAQQDPPDDPVVRTHGPPDDDDDDDDDLLVVLVSVQSSQQRADQCDAAEDEDEDDQVVVRHDHDCVGGHVDYHYDYDYDD

InterPro domains:
  IPR017745 Cellulose biosynthesis protein BcsE [PF10995] (1-78)

Secondary structure (DSSP, 8-state):
---EEE-S-TTS-TTTSEEETT-------SSHHHHHHHHHHHHHTS-TT--EEEEEESS-HHHH----TTSS-S-EEEEEE---

pLDDT: mean 76.77, std 10.62, range [49.56, 90.62]

Organism: Escherichia coli (NCBI:txid562)